Protein AF-J2QBB6-F1 (afdb_monomer_lite)

Structure (mmCIF, N/CA/C/O backbone):
data_AF-J2QBB6-F1
#
_entry.id   AF-J2QBB6-F1
#
loop_
_atom_site.group_PDB
_atom_site.id
_atom_site.type_symbol
_atom_site.label_atom_id
_atom_site.label_alt_id
_atom_site.label_comp_id
_atom_site.label_asym_id
_atom_site.label_entity_id
_atom_site.label_seq_id
_atom_site.pdbx_PDB_ins_code
_atom_site.Cartn_x
_atom_site.Cartn_y
_atom_site.Cartn_z
_atom_site.occupancy
_atom_site.B_iso_or_equiv
_atom_site.auth_seq_id
_atom_site.auth_comp_id
_atom_site.auth_asym_id
_atom_site.auth_atom_id
_atom_site.pdbx_PDB_model_num
ATOM 1 N N . PRO A 1 1 ? -8.250 2.598 -7.204 1.00 57.62 1 PRO A N 1
ATOM 2 C CA . PRO A 1 1 ? -7.164 1.792 -7.807 1.00 57.62 1 PRO A CA 1
ATOM 3 C C . PRO A 1 1 ? -6.210 2.683 -8.609 1.00 57.62 1 PRO A C 1
ATOM 5 O O . PRO A 1 1 ? -6.667 3.528 -9.373 1.00 57.62 1 PRO A O 1
ATOM 8 N N . ALA A 1 2 ? -4.908 2.545 -8.368 1.00 65.69 2 ALA A N 1
ATOM 9 C CA . ALA A 1 2 ? -3.886 3.101 -9.247 1.00 65.69 2 ALA A CA 1
ATOM 10 C C . ALA A 1 2 ? -3.256 1.935 -10.016 1.00 65.69 2 ALA A C 1
ATOM 12 O O . ALA A 1 2 ? -2.757 1.003 -9.380 1.00 65.69 2 ALA A O 1
ATOM 13 N N . ASP A 1 3 ? -3.308 2.004 -11.347 1.00 63.31 3 ASP A N 1
ATOM 14 C CA . ASP A 1 3 ? -2.872 0.940 -12.252 1.00 63.31 3 ASP A CA 1
ATOM 15 C C . ASP A 1 3 ? -1.764 1.451 -13.186 1.00 63.31 3 ASP A C 1
ATOM 17 O O . ASP A 1 3 ? -1.794 2.593 -13.656 1.00 63.31 3 ASP A O 1
ATOM 21 N N . SER A 1 4 ? -0.764 0.607 -13.446 1.00 72.50 4 SER A N 1
ATOM 22 C CA . SER A 1 4 ? 0.325 0.869 -14.395 1.00 72.50 4 SER A CA 1
ATOM 23 C C . SER A 1 4 ? 0.531 -0.348 -15.291 1.00 72.50 4 SER A C 1
ATOM 25 O O . SER A 1 4 ? 0.652 -1.455 -14.772 1.00 72.50 4 SER A O 1
ATOM 27 N N . ALA A 1 5 ? 0.575 -0.141 -16.614 1.00 68.88 5 ALA A N 1
ATOM 28 C CA . ALA A 1 5 ? 0.661 -1.202 -17.621 1.00 68.88 5 ALA A CA 1
ATOM 29 C C . ALA A 1 5 ? 1.856 -1.020 -18.579 1.00 68.88 5 ALA A C 1
ATOM 31 O O . ALA A 1 5 ? 2.230 0.108 -18.915 1.00 68.88 5 ALA A O 1
ATOM 32 N N . GLY A 1 6 ? 2.428 -2.131 -19.053 1.00 66.94 6 GLY A N 1
ATOM 33 C CA . GLY A 1 6 ? 3.463 -2.193 -20.091 1.00 66.94 6 GLY A CA 1
ATOM 34 C C . GLY A 1 6 ? 4.748 -2.920 -19.657 1.00 66.94 6 GLY A C 1
ATOM 35 O O . GLY A 1 6 ? 4.935 -3.209 -18.476 1.00 66.94 6 GLY A O 1
ATOM 36 N N . PRO A 1 7 ? 5.707 -3.156 -20.580 1.00 54.31 7 PRO A N 1
ATOM 37 C CA . PRO A 1 7 ? 6.880 -4.030 -20.377 1.00 54.31 7 PRO A CA 1
ATOM 38 C C . PRO A 1 7 ? 7.886 -3.557 -19.305 1.00 54.31 7 PRO A C 1
ATOM 40 O O . PRO A 1 7 ? 8.947 -4.153 -19.122 1.00 54.31 7 PRO A O 1
ATOM 43 N N . ARG A 1 8 ? 7.591 -2.450 -18.614 1.00 59.84 8 ARG A N 1
ATOM 44 C CA . ARG A 1 8 ? 8.408 -1.855 -17.547 1.00 59.84 8 ARG A CA 1
ATOM 45 C C . ARG A 1 8 ? 7.601 -1.535 -16.288 1.00 59.84 8 ARG A C 1
ATOM 47 O O . ARG A 1 8 ? 8.132 -0.839 -15.423 1.00 59.84 8 ARG A O 1
ATOM 54 N N . ALA A 1 9 ? 6.361 -2.013 -16.170 1.00 66.88 9 ALA A N 1
ATOM 55 C CA . ALA A 1 9 ? 5.569 -1.871 -14.954 1.00 66.88 9 ALA A CA 1
ATOM 56 C C . ALA A 1 9 ? 6.193 -2.735 -13.847 1.00 66.88 9 ALA A C 1
ATOM 58 O O . ALA A 1 9 ? 5.819 -3.877 -13.612 1.00 66.88 9 ALA A O 1
ATOM 59 N N . ARG A 1 10 ? 7.221 -2.198 -13.190 1.00 80.19 10 ARG A N 1
ATOM 60 C CA . ARG A 1 10 ? 7.846 -2.805 -12.020 1.00 80.19 10 ARG A CA 1
ATOM 61 C C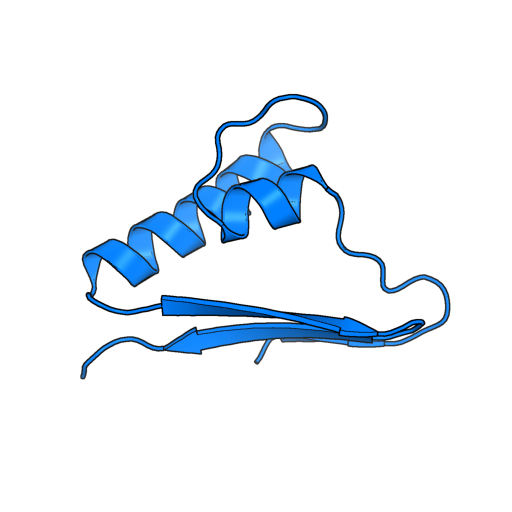 . ARG A 1 10 ? 7.701 -1.866 -10.847 1.00 80.19 10 ARG A C 1
ATOM 63 O O . ARG A 1 10 ? 8.036 -0.683 -10.931 1.00 80.19 10 ARG A O 1
ATOM 70 N N . LEU A 1 11 ? 7.244 -2.418 -9.734 1.00 87.12 11 LEU A N 1
ATOM 71 C CA . LEU A 1 11 ? 7.266 -1.706 -8.476 1.00 87.12 11 LEU A CA 1
ATOM 72 C C . LEU A 1 11 ? 8.692 -1.714 -7.931 1.00 87.12 11 LEU A C 1
ATOM 74 O O . LEU A 1 11 ? 9.328 -2.762 -7.823 1.00 87.12 11 LEU A O 1
ATOM 78 N N . ARG A 1 12 ? 9.196 -0.528 -7.599 1.00 92.25 12 ARG A N 1
ATOM 79 C CA . ARG A 1 12 ? 10.511 -0.382 -6.976 1.00 92.25 12 ARG A CA 1
ATOM 80 C C . ARG A 1 12 ? 10.509 -1.049 -5.588 1.00 92.25 12 ARG A C 1
ATOM 82 O O . ARG A 1 12 ? 9.521 -0.871 -4.868 1.00 92.25 12 ARG A O 1
ATOM 89 N N . PRO A 1 13 ? 11.572 -1.768 -5.185 1.00 93.94 13 PRO A N 1
ATOM 90 C CA . PRO A 1 13 ? 11.609 -2.471 -3.900 1.00 93.94 13 PRO A CA 1
ATOM 91 C C . PRO A 1 13 ? 11.316 -1.574 -2.695 1.00 93.94 13 PRO A C 1
ATOM 93 O O . PRO A 1 13 ? 10.533 -1.948 -1.827 1.00 93.94 13 PRO A O 1
ATOM 96 N N . GLU A 1 14 ? 11.856 -0.355 -2.674 1.00 96.62 14 GLU A N 1
ATOM 97 C CA . GLU A 1 14 ? 11.638 0.601 -1.587 1.00 96.62 14 GLU A CA 1
ATOM 98 C C . GLU A 1 14 ? 10.183 1.096 -1.514 1.00 96.62 14 GLU A C 1
ATOM 100 O O . GLU A 1 14 ? 9.673 1.393 -0.438 1.00 96.62 14 GLU A O 1
ATOM 105 N N . VAL A 1 15 ? 9.468 1.124 -2.642 1.00 95.62 15 VAL A N 1
ATOM 106 C CA . VAL A 1 15 ? 8.036 1.456 -2.663 1.00 95.62 15 VAL A CA 1
ATOM 107 C C . VAL A 1 15 ? 7.227 0.287 -2.103 1.00 95.62 15 VAL A C 1
ATOM 109 O O . VAL A 1 15 ? 6.310 0.501 -1.313 1.00 95.62 15 VAL A O 1
ATOM 112 N N . LEU A 1 16 ? 7.583 -0.954 -2.452 1.00 95.31 16 LEU A N 1
ATOM 113 C CA . LEU A 1 16 ? 6.940 -2.144 -1.893 1.00 95.31 16 LEU A CA 1
ATOM 114 C C . LEU A 1 16 ? 7.151 -2.242 -0.374 1.00 95.31 16 LEU A C 1
ATOM 116 O O . LEU A 1 16 ? 6.190 -2.515 0.341 1.00 95.31 16 LEU A O 1
ATOM 120 N N . ALA A 1 17 ? 8.366 -1.975 0.115 1.00 96.69 17 ALA A N 1
ATOM 121 C CA . ALA A 1 17 ? 8.670 -1.943 1.546 1.00 96.69 17 ALA A CA 1
ATOM 122 C C . ALA A 1 17 ? 7.807 -0.900 2.277 1.00 96.69 17 ALA A C 1
ATOM 124 O O . ALA A 1 17 ? 7.129 -1.224 3.253 1.00 96.69 17 ALA A O 1
ATOM 125 N N . GLY A 1 18 ? 7.728 0.327 1.746 1.00 97.50 18 GLY A N 1
ATOM 126 C CA . GLY A 1 18 ? 6.869 1.371 2.308 1.00 97.50 18 GLY A CA 1
ATOM 127 C C . GLY A 1 18 ? 5.387 0.971 2.335 1.00 97.50 18 GLY A C 1
ATOM 128 O O . GLY A 1 18 ? 4.730 1.112 3.363 1.00 97.50 18 GLY A O 1
ATOM 129 N N . LEU A 1 19 ? 4.861 0.381 1.253 1.00 96.62 19 LEU A N 1
ATOM 130 C CA . LEU A 1 19 ? 3.463 -0.075 1.177 1.00 96.62 19 LEU A CA 1
ATOM 131 C C . LEU A 1 19 ? 3.138 -1.213 2.160 1.00 96.62 19 LEU A C 1
ATOM 133 O O . LEU A 1 19 ? 1.966 -1.396 2.511 1.00 96.62 19 LEU A O 1
ATOM 137 N N . LYS A 1 20 ? 4.155 -1.954 2.616 1.00 95.62 20 LYS A N 1
ATOM 138 C CA . LYS A 1 20 ? 4.062 -2.994 3.651 1.00 95.62 20 LYS A CA 1
ATOM 139 C C . LYS A 1 20 ? 4.274 -2.474 5.077 1.00 95.62 20 LYS A C 1
ATOM 141 O O . LYS A 1 20 ? 4.032 -3.228 6.015 1.00 95.62 20 LYS A O 1
ATOM 146 N N . GLY A 1 21 ? 4.678 -1.214 5.250 1.00 96.75 21 GLY A N 1
ATOM 147 C CA . GLY A 1 21 ? 5.040 -0.656 6.557 1.00 96.75 21 GLY A CA 1
ATOM 148 C C . GLY A 1 21 ? 6.417 -1.108 7.054 1.00 96.75 21 GLY A C 1
ATOM 149 O O . GLY A 1 21 ? 6.697 -1.034 8.247 1.00 96.75 21 GLY A O 1
ATOM 150 N N . GLU A 1 22 ? 7.271 -1.597 6.156 1.00 97.81 22 GLU A N 1
ATOM 151 C CA . GLU A 1 22 ? 8.630 -2.038 6.465 1.00 97.81 22 GLU A CA 1
ATOM 152 C C . GLU A 1 22 ? 9.607 -0.849 6.451 1.00 97.81 22 GLU A C 1
ATOM 154 O O . GLU A 1 22 ? 9.431 0.133 5.719 1.00 97.81 22 GLU A O 1
ATOM 159 N N . ALA A 1 23 ? 10.668 -0.942 7.257 1.00 97.31 23 ALA A N 1
ATOM 160 C CA . ALA A 1 23 ? 11.731 0.059 7.280 1.00 97.31 23 ALA A CA 1
ATOM 161 C C . ALA A 1 23 ? 12.469 0.134 5.931 1.00 97.31 23 ALA A C 1
ATOM 163 O O . ALA A 1 23 ? 12.603 -0.866 5.223 1.00 97.31 23 ALA A O 1
ATOM 164 N N . LEU A 1 24 ? 12.988 1.317 5.592 1.00 97.06 24 LEU A N 1
ATOM 165 C CA . LEU A 1 24 ? 13.870 1.474 4.438 1.00 97.06 24 LEU A CA 1
ATOM 166 C C . LEU A 1 24 ? 15.212 0.789 4.718 1.00 97.06 24 LEU A C 1
ATOM 168 O O . LEU A 1 24 ? 15.937 1.215 5.615 1.00 97.06 24 LEU A O 1
ATOM 172 N N . SER A 1 25 ? 15.547 -0.242 3.942 1.00 93.69 25 SER A N 1
ATOM 173 C CA . SER A 1 25 ? 16.869 -0.878 3.969 1.00 93.69 25 SER A CA 1
ATOM 174 C C . SER A 1 25 ? 17.810 -0.264 2.929 1.00 93.69 25 SER A C 1
ATOM 176 O O . SER A 1 25 ? 18.851 0.283 3.279 1.00 93.69 25 SER A O 1
ATOM 178 N N . GLU A 1 26 ? 17.419 -0.307 1.655 1.00 91.38 26 GLU A N 1
ATOM 179 C CA . GLU A 1 26 ? 18.170 0.197 0.502 1.00 91.38 26 GLU A CA 1
ATOM 180 C C . GLU A 1 26 ? 17.234 0.936 -0.470 1.00 91.38 26 GLU A C 1
ATOM 182 O O . GLU A 1 26 ? 16.034 0.661 -0.528 1.00 91.38 26 GLU A O 1
ATOM 187 N N . GLY A 1 27 ? 17.778 1.867 -1.262 1.00 93.38 27 GLY A N 1
ATOM 188 C CA . GLY A 1 27 ? 17.031 2.621 -2.278 1.00 93.38 27 GLY A CA 1
ATOM 189 C C . GLY A 1 27 ? 16.807 4.093 -1.925 1.00 93.38 27 GLY A C 1
ATOM 190 O O . GLY A 1 27 ? 17.496 4.664 -1.079 1.00 93.38 27 GLY A O 1
ATOM 191 N N . LEU A 1 28 ? 15.871 4.750 -2.621 1.00 95.19 28 LEU A N 1
ATOM 192 C CA . LEU A 1 28 ? 15.625 6.185 -2.437 1.00 95.19 28 LEU A CA 1
ATOM 193 C C . LEU A 1 28 ? 14.567 6.458 -1.359 1.00 95.19 28 LEU A C 1
ATOM 195 O O . LEU A 1 28 ? 13.447 5.952 -1.425 1.00 95.19 28 LEU A O 1
ATOM 199 N N . GLY A 1 29 ? 14.882 7.372 -0.439 1.00 96.81 29 GLY A N 1
ATOM 200 C CA . GLY A 1 29 ? 13.977 7.756 0.648 1.00 96.81 29 GLY A CA 1
ATOM 201 C C . GLY A 1 29 ? 12.669 8.415 0.198 1.00 96.81 29 GLY A C 1
ATOM 202 O O . GLY A 1 29 ? 11.640 8.176 0.812 1.00 96.81 29 GLY A O 1
ATOM 203 N N . GLY A 1 30 ? 12.670 9.199 -0.887 1.00 97.62 30 GLY A N 1
ATOM 204 C CA . GLY A 1 30 ? 11.468 9.894 -1.383 1.00 97.62 30 GLY A CA 1
ATOM 205 C C . GLY A 1 30 ? 10.316 8.948 -1.784 1.00 97.62 30 GLY A C 1
ATOM 206 O O . GLY A 1 30 ? 9.220 9.040 -1.235 1.00 97.62 30 GLY A O 1
ATOM 207 N N . PRO A 1 31 ? 10.548 8.002 -2.709 1.00 96.50 31 PRO A N 1
ATOM 208 C CA . PRO A 1 31 ? 9.561 6.981 -3.065 1.00 96.50 31 PRO A CA 1
ATOM 209 C C . PRO A 1 31 ? 9.122 6.117 -1.876 1.00 96.50 31 PRO A C 1
ATOM 211 O O . PRO A 1 31 ? 7.936 5.814 -1.749 1.00 96.50 31 PRO A O 1
ATOM 214 N N . TRP A 1 32 ? 10.059 5.753 -0.992 1.00 98.00 32 TRP A N 1
ATOM 215 C CA . TRP A 1 32 ? 9.744 4.990 0.217 1.00 98.00 32 TRP A CA 1
ATOM 216 C C . TRP A 1 32 ? 8.833 5.773 1.165 1.00 98.00 32 TRP A C 1
ATOM 218 O O . TRP A 1 32 ? 7.815 5.242 1.599 1.00 98.00 32 TRP A O 1
ATOM 228 N N . VAL A 1 33 ? 9.147 7.042 1.455 1.00 98.25 33 VAL A N 1
ATOM 229 C CA . VAL A 1 33 ? 8.396 7.825 2.448 1.00 98.25 33 VAL A CA 1
ATOM 230 C C . VAL A 1 33 ? 6.962 8.074 1.994 1.00 98.25 33 VAL A C 1
ATOM 232 O O . VAL A 1 33 ? 6.053 8.007 2.813 1.00 98.25 33 VAL A O 1
ATOM 235 N N . GLN A 1 34 ? 6.724 8.272 0.694 1.00 97.75 34 GLN A N 1
ATOM 236 C CA . GLN A 1 34 ? 5.365 8.403 0.164 1.00 97.75 34 GLN A CA 1
ATOM 237 C C . GLN 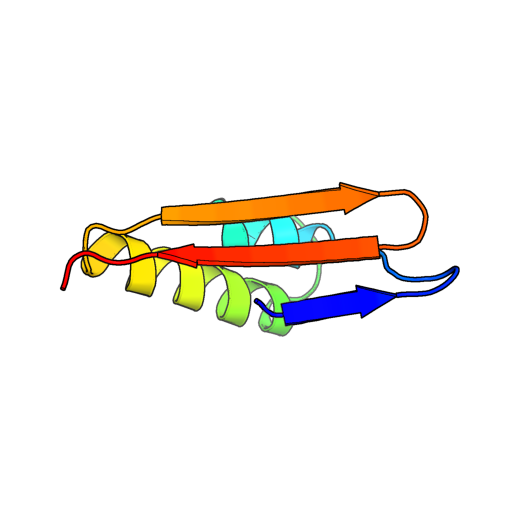A 1 34 ? 4.555 7.108 0.350 1.00 97.75 34 GLN A C 1
ATOM 239 O O . GLN A 1 34 ? 3.397 7.151 0.767 1.00 97.75 34 GLN A O 1
ATOM 244 N N . ALA A 1 35 ? 5.166 5.955 0.076 1.00 97.44 35 ALA A N 1
ATOM 245 C CA . ALA A 1 35 ? 4.544 4.647 0.255 1.00 97.44 35 ALA A CA 1
ATOM 246 C C . ALA A 1 35 ? 4.284 4.313 1.735 1.00 97.44 35 ALA A C 1
ATOM 248 O O . ALA A 1 35 ? 3.184 3.881 2.086 1.00 97.44 35 ALA A O 1
ATOM 249 N N . ALA A 1 36 ? 5.269 4.563 2.599 1.00 98.31 36 ALA A N 1
ATOM 250 C CA . ALA A 1 36 ? 5.173 4.371 4.043 1.00 98.31 36 ALA A CA 1
ATOM 251 C C . ALA A 1 36 ? 4.117 5.289 4.669 1.00 98.31 36 ALA A C 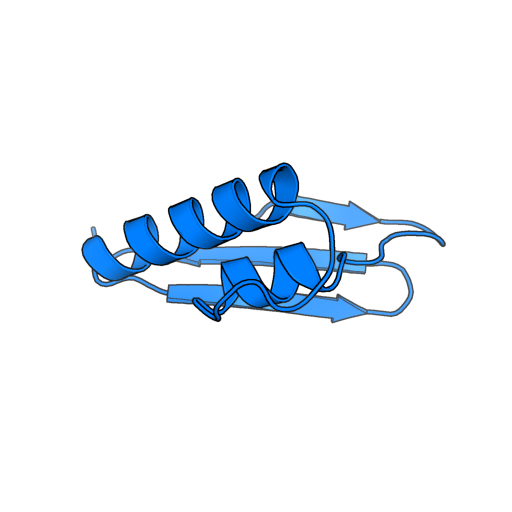1
ATOM 253 O O . ALA A 1 36 ? 3.339 4.850 5.515 1.00 98.31 36 ALA A O 1
ATOM 254 N N . TYR A 1 37 ? 4.031 6.540 4.209 1.00 98.44 37 TYR A N 1
ATOM 255 C CA . TYR A 1 37 ? 3.000 7.474 4.648 1.00 98.44 37 TYR A CA 1
ATOM 256 C C . TYR A 1 37 ? 1.597 6.980 4.281 1.00 98.44 37 TYR A C 1
ATOM 258 O O . TYR A 1 37 ? 0.718 6.964 5.140 1.00 98.44 37 TYR A O 1
ATOM 266 N N . LEU A 1 38 ? 1.387 6.517 3.041 1.00 98.06 38 LEU A N 1
ATOM 267 C CA . LEU A 1 38 ? 0.104 5.940 2.627 1.00 98.06 38 LEU A CA 1
ATOM 268 C C . LEU A 1 38 ? -0.276 4.735 3.496 1.00 98.06 38 LEU A C 1
ATOM 270 O O . LEU A 1 38 ? -1.409 4.658 3.968 1.00 98.06 38 LEU A O 1
ATOM 274 N N . HIS A 1 39 ? 0.664 3.815 3.734 1.00 98.19 39 HIS A N 1
ATOM 275 C CA . HIS A 1 39 ? 0.437 2.669 4.612 1.00 98.19 39 HIS A CA 1
ATOM 276 C C . HIS A 1 39 ? 0.027 3.116 6.020 1.00 98.19 39 HIS A C 1
ATOM 278 O O . HIS A 1 39 ? -0.998 2.667 6.531 1.00 98.19 39 HIS A O 1
ATOM 284 N N . ALA A 1 40 ? 0.792 4.021 6.634 1.00 98.44 40 ALA A N 1
ATOM 285 C CA . ALA A 1 40 ? 0.530 4.512 7.983 1.00 98.44 40 ALA A CA 1
ATOM 286 C C . ALA A 1 40 ? -0.834 5.208 8.088 1.00 98.44 40 ALA A C 1
ATOM 288 O O . ALA A 1 40 ? -1.583 4.935 9.023 1.00 98.44 40 ALA A O 1
ATOM 289 N N . LEU A 1 41 ? -1.186 6.045 7.108 1.00 98.38 41 LEU A N 1
ATOM 290 C CA . LEU A 1 41 ? -2.478 6.728 7.047 1.00 98.38 41 LEU A CA 1
ATOM 291 C C . LEU A 1 41 ? -3.642 5.732 6.968 1.00 98.38 41 LEU A C 1
ATOM 293 O O . LEU A 1 41 ? -4.592 5.822 7.742 1.00 98.38 41 LEU A O 1
ATOM 297 N N . VAL A 1 42 ? -3.555 4.759 6.060 1.00 98.44 42 VAL A N 1
ATOM 298 C CA . VAL A 1 42 ? -4.595 3.738 5.877 1.00 98.44 42 VAL A CA 1
ATOM 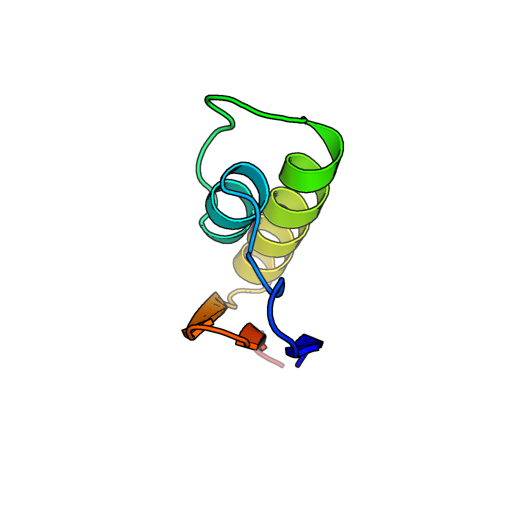299 C C . VAL A 1 42 ? -4.736 2.874 7.131 1.00 98.44 42 VAL A C 1
ATOM 301 O O . VAL A 1 42 ? -5.855 2.609 7.563 1.00 98.44 42 VAL A O 1
ATOM 304 N N . ARG A 1 43 ? -3.625 2.486 7.770 1.00 98.31 43 ARG A N 1
ATOM 305 C CA . ARG A 1 43 ? -3.643 1.748 9.043 1.00 98.31 43 ARG A CA 1
ATOM 306 C C . ARG A 1 43 ? -4.228 2.566 10.188 1.00 98.31 43 ARG A C 1
ATOM 308 O O . ARG A 1 43 ? -5.009 2.020 10.960 1.00 98.31 43 ARG A O 1
ATOM 315 N N . ALA A 1 44 ? -3.893 3.851 10.284 1.00 98.38 44 ALA A N 1
ATOM 316 C CA . ALA A 1 44 ? -4.445 4.750 11.297 1.00 98.38 44 ALA A CA 1
ATOM 317 C C . ALA A 1 44 ? -5.965 4.915 11.152 1.00 98.38 44 ALA A C 1
ATOM 319 O O . ALA A 1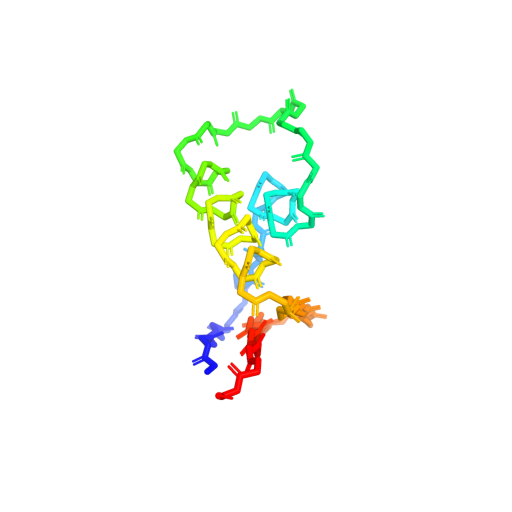 44 ? -6.665 5.024 12.153 1.00 98.38 44 ALA A O 1
ATOM 320 N N . ALA A 1 45 ? -6.479 4.857 9.922 1.00 98.38 45 ALA A N 1
ATOM 321 C CA . ALA A 1 45 ? -7.911 4.829 9.647 1.00 98.38 45 ALA A CA 1
ATOM 322 C C . ALA A 1 45 ? -8.567 3.452 9.899 1.00 98.38 45 ALA A C 1
ATOM 324 O O . ALA A 1 45 ? -9.767 3.316 9.707 1.00 98.38 45 ALA A O 1
ATOM 325 N N . GLY A 1 46 ? -7.819 2.422 10.314 1.00 98.19 46 GLY A N 1
ATOM 326 C CA . GLY A 1 46 ? -8.335 1.058 10.511 1.00 98.19 46 GLY A CA 1
ATOM 327 C C . GLY A 1 46 ? -8.454 0.233 9.224 1.00 98.19 46 GLY A C 1
ATOM 328 O O . GLY A 1 46 ? -9.097 -0.814 9.212 1.00 98.19 46 GLY A O 1
ATOM 329 N N . GLY A 1 47 ? -7.849 0.705 8.137 1.00 97.94 47 GLY A N 1
ATOM 330 C CA . GLY A 1 47 ? -7.871 0.096 6.816 1.00 97.94 47 GLY A CA 1
ATOM 331 C C . GLY A 1 47 ? -6.681 -0.811 6.499 1.00 97.94 47 GLY A C 1
ATOM 332 O O . GLY A 1 47 ? -5.855 -1.147 7.358 1.00 97.94 47 GLY A O 1
ATOM 333 N N . GLN A 1 48 ? -6.566 -1.203 5.226 1.00 97.12 48 GLN A N 1
ATOM 334 C CA . GLN A 1 48 ? -5.435 -1.985 4.709 1.00 97.12 48 GLN A CA 1
ATOM 335 C C . GLN A 1 48 ? -5.061 -1.590 3.275 1.00 97.12 48 GLN A C 1
ATOM 337 O O . GLN A 1 48 ? -5.898 -1.139 2.494 1.00 97.12 48 GLN A O 1
ATOM 342 N N . THR A 1 49 ? -3.795 -1.815 2.924 1.00 95.19 49 THR A N 1
ATOM 343 C CA . THR A 1 49 ? -3.257 -1.712 1.561 1.00 95.19 49 THR A CA 1
ATOM 344 C C . THR A 1 49 ? -3.047 -3.106 0.962 1.00 95.19 49 THR A C 1
ATOM 346 O O . THR A 1 49 ? -2.726 -4.055 1.678 1.00 95.19 49 THR A O 1
ATOM 349 N N . ALA A 1 50 ? -3.204 -3.236 -0.355 1.00 94.31 50 ALA A N 1
ATOM 350 C CA . ALA A 1 50 ? -2.919 -4.451 -1.113 1.00 94.31 50 ALA A CA 1
ATOM 351 C C . ALA A 1 50 ? -2.176 -4.112 -2.410 1.00 94.31 50 ALA A C 1
ATOM 353 O O . ALA A 1 50 ? -2.497 -3.129 -3.081 1.00 94.31 50 ALA A O 1
ATOM 354 N N . VAL A 1 51 ? -1.193 -4.940 -2.762 1.00 93.19 51 VAL A N 1
ATOM 355 C CA . VAL A 1 51 ? -0.380 -4.793 -3.975 1.00 93.19 51 VAL A CA 1
ATOM 356 C C . VAL A 1 51 ? -0.424 -6.097 -4.754 1.00 93.19 51 VAL A C 1
ATOM 358 O O . VAL A 1 51 ? -0.133 -7.153 -4.193 1.00 93.19 51 VAL A O 1
ATOM 361 N N . ALA A 1 52 ? -0.750 -6.016 -6.040 1.00 90.75 52 ALA A N 1
ATOM 362 C CA . ALA A 1 52 ? -0.648 -7.129 -6.976 1.00 90.75 52 ALA A CA 1
ATOM 363 C C . ALA A 1 52 ? 0.388 -6.795 -8.054 1.00 90.75 52 ALA A C 1
ATOM 365 O O . ALA A 1 52 ? 0.361 -5.705 -8.628 1.00 90.75 52 ALA A O 1
ATOM 366 N N . LEU A 1 53 ? 1.303 -7.734 -8.303 1.00 87.69 53 LEU A N 1
ATOM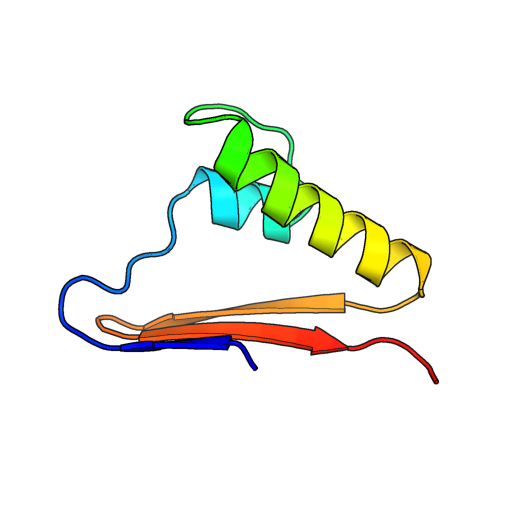 367 C CA . LEU A 1 53 ? 2.350 -7.634 -9.319 1.00 87.69 53 LEU A CA 1
ATOM 368 C C . LEU A 1 53 ? 2.131 -8.740 -10.355 1.00 87.69 53 LEU A C 1
ATOM 370 O O . LEU A 1 53 ? 2.053 -9.912 -9.991 1.00 87.69 53 LEU A O 1
ATOM 374 N N . ALA A 1 54 ? 2.057 -8.362 -11.624 1.00 85.69 54 ALA A N 1
ATOM 375 C CA . ALA A 1 54 ? 2.121 -9.244 -12.783 1.00 85.69 54 ALA A CA 1
ATOM 376 C C . ALA A 1 54 ? 3.237 -8.757 -13.726 1.00 85.69 54 ALA A C 1
ATOM 378 O O . ALA A 1 54 ? 3.801 -7.682 -13.513 1.00 85.69 54 ALA A O 1
ATOM 379 N N . ASP A 1 55 ? 3.581 -9.550 -14.742 1.00 79.44 55 ASP A N 1
ATOM 380 C CA . ASP A 1 55 ? 4.766 -9.321 -15.586 1.00 79.44 55 ASP A CA 1
ATOM 381 C C . ASP A 1 55 ? 4.825 -7.921 -16.223 1.00 79.44 55 ASP A C 1
ATOM 383 O O . ASP A 1 55 ? 5.909 -7.347 -16.363 1.00 79.44 55 ASP A O 1
ATOM 387 N N . ASP A 1 56 ? 3.670 -7.355 -16.563 1.00 85.50 56 ASP A N 1
ATOM 388 C CA . ASP A 1 56 ? 3.507 -6.054 -17.208 1.00 85.50 56 ASP A CA 1
ATOM 389 C C . ASP A 1 56 ? 2.472 -5.162 -16.508 1.00 85.50 56 ASP A C 1
ATOM 391 O O . ASP A 1 56 ? 2.028 -4.166 -17.086 1.00 85.50 56 ASP A O 1
ATOM 395 N N . HIS A 1 57 ? 2.097 -5.489 -15.268 1.00 84.81 57 HIS A N 1
ATOM 396 C CA . HIS A 1 57 ? 1.049 -4.773 -14.552 1.00 84.81 57 HIS A CA 1
ATOM 397 C C . HIS A 1 57 ? 1.294 -4.690 -13.043 1.00 84.81 57 HIS A C 1
ATOM 399 O O . HIS A 1 57 ? 1.627 -5.677 -12.385 1.00 84.81 57 HIS A O 1
ATOM 405 N N . VAL A 1 58 ? 1.070 -3.505 -12.474 1.00 88.75 58 VAL A N 1
ATOM 406 C CA . VAL A 1 58 ? 1.063 -3.280 -11.023 1.00 88.75 58 VAL A CA 1
ATOM 407 C C . VAL A 1 58 ? -0.249 -2.620 -10.626 1.00 88.75 58 VAL A C 1
ATOM 409 O O . VAL A 1 58 ? -0.556 -1.536 -11.122 1.00 88.75 58 VAL A O 1
ATOM 412 N N . SER A 1 59 ? -0.959 -3.232 -9.677 1.00 90.94 59 SER A N 1
ATOM 413 C CA . SER A 1 59 ? -2.135 -2.636 -9.037 1.00 90.94 59 SER A CA 1
ATOM 414 C C . SER A 1 59 ? -1.882 -2.352 -7.568 1.00 90.94 59 SER A C 1
ATOM 416 O O . SER A 1 59 ? -1.402 -3.210 -6.821 1.00 90.94 59 SER A O 1
ATOM 418 N N . LEU A 1 60 ? -2.293 -1.157 -7.146 1.00 93.31 60 LEU A N 1
ATOM 419 C CA . LEU A 1 60 ? -2.377 -0.752 -5.749 1.00 93.31 60 LEU A CA 1
ATOM 420 C C . LEU A 1 60 ? -3.838 -0.502 -5.363 1.00 93.31 60 LEU A C 1
ATOM 422 O O . LEU A 1 60 ? -4.537 0.321 -5.969 1.00 93.31 60 LEU A O 1
ATOM 426 N N . ALA A 1 61 ? -4.270 -1.172 -4.299 1.00 95.44 61 ALA A N 1
ATOM 427 C CA . ALA A 1 61 ? -5.553 -0.953 -3.654 1.00 95.44 61 ALA A CA 1
ATOM 428 C C . ALA A 1 61 ? -5.358 -0.547 -2.190 1.00 95.44 61 ALA A C 1
ATOM 430 O O . ALA A 1 61 ? -4.419 -0.975 -1.520 1.00 95.44 61 ALA A O 1
ATOM 431 N N . ALA A 1 62 ? -6.273 0.275 -1.692 1.00 95.69 62 ALA A N 1
ATOM 432 C CA . ALA A 1 62 ? -6.388 0.607 -0.284 1.00 95.69 62 ALA A CA 1
ATOM 433 C C . ALA A 1 62 ? -7.869 0.719 0.067 1.00 95.69 62 ALA A C 1
ATOM 435 O O . ALA A 1 62 ? -8.663 1.199 -0.746 1.00 95.69 62 ALA A O 1
ATOM 436 N N . TRP A 1 63 ? -8.228 0.280 1.264 1.00 97.38 63 TRP A N 1
ATOM 437 C CA . TRP A 1 63 ? -9.571 0.431 1.810 1.00 97.38 63 TRP A CA 1
ATOM 438 C C . TRP A 1 63 ? -9.477 0.967 3.233 1.00 97.38 63 TRP A C 1
ATOM 440 O O . TRP A 1 63 ? -8.505 0.678 3.929 1.00 97.38 63 TRP A O 1
ATOM 450 N N . VAL A 1 64 ? -10.483 1.730 3.654 1.00 97.69 64 VAL A N 1
ATOM 451 C CA . VAL A 1 64 ? -10.661 2.218 5.028 1.00 97.69 64 VAL A CA 1
ATOM 452 C C . VAL A 1 64 ? -12.130 2.028 5.435 1.00 97.69 64 VAL A C 1
ATOM 454 O O . VAL A 1 64 ? -12.995 2.087 4.557 1.00 97.69 64 VAL A O 1
ATOM 457 N N . PRO A 1 65 ? -12.432 1.757 6.716 1.00 94.88 65 PRO A N 1
ATOM 458 C CA . PRO A 1 65 ? -13.784 1.874 7.260 1.00 94.88 65 PRO A CA 1
ATOM 459 C C . PRO A 1 65 ? -14.375 3.266 6.982 1.00 94.88 65 PRO A C 1
ATOM 461 O O . PRO A 1 65 ? -13.641 4.256 6.998 1.00 94.88 65 PRO A O 1
ATOM 464 N N . ALA A 1 66 ? -15.681 3.321 6.712 1.00 80.25 66 ALA A N 1
ATOM 465 C CA . ALA A 1 66 ? -16.429 4.558 6.472 1.00 80.25 66 ALA A CA 1
ATOM 466 C C . ALA A 1 66 ? -16.986 5.155 7.770 1.00 80.25 66 ALA A C 1
ATOM 468 O O . ALA A 1 66 ? -17.345 4.359 8.669 1.00 80.25 66 ALA A O 1
#

pLDDT: mean 90.24, std 11.57, range [54.31, 98.44]

Radius of gyration: 12.06 Å; chains: 1; bounding box: 35×19×32 Å

Secondary structure (DSSP, 8-state):
-EEEESTT----HHHHHHHHTPPP-SS-HHHHHHHHHHHHHHHHTT-EEEEEEETTEEEEEEE---

Sequence (66 aa):
PADSAGPRARLRPEVLAGLKGEALSEGLGGPWVQAAYLHALVRAAGGQTAVALADDHVSLAAWVPA

Foldseek 3Di:
DDKFFDQPPDDDPLLVCLLVLHDDDDDDPVSNVVSVVVQVVLVVLVKHWDWDDDNGMIDIDIDGDD